Protein AF-A0A2G9MQF1-F1 (afdb_monomer_lite)

Sequence (50 aa):
GQYALKDLPKILVDDPMIQLLNAKDGDVIKIERNSLTAGKTIFYRRVVNA

pLDDT: mean 89.94, std 10.76, range [47.56, 97.0]

Radius of gyration: 12.29 Å; chains: 1; bounding box: 29×17×31 Å

Foldseek 3Di:
DDPDLVNAAADECPPPVNVVVVPDQQDKDWDWDQDPPPRIDIGIYGYHYD

Secondary structure (DSSP, 8-state):
----GGGSPEEETTSHHHHHTT--TT-EEEEEEEETTTEEEEEEEEEE--

Structure (mmCIF, N/CA/C/O backbone):
data_AF-A0A2G9MQF1-F1
#
_entry.id   AF-A0A2G9MQF1-F1
#
loop_
_atom_site.group_PDB
_atom_site.id
_atom_site.type_symbol
_atom_site.label_atom_id
_atom_site.label_alt_id
_atom_site.label_comp_id
_atom_site.label_asym_id
_atom_site.label_entity_id
_atom_site.label_seq_id
_atom_site.pdbx_PDB_ins_code
_atom_site.Cartn_x
_atom_site.Cartn_y
_atom_site.Cartn_z
_atom_site.occupancy
_atom_site.B_iso_or_equiv
_atom_site.auth_seq_id
_atom_site.auth_comp_id
_atom_site.auth_asym_id
_atom_site.auth_atom_id
_atom_site.pdbx_PDB_model_num
ATOM 1 N N . GLY A 1 1 ? -17.561 4.432 -10.439 1.00 47.56 1 GLY A N 1
ATOM 2 C CA . GLY A 1 1 ? -16.520 5.427 -10.757 1.00 47.56 1 GLY A CA 1
ATOM 3 C C . GLY A 1 1 ? -15.195 4.709 -10.776 1.00 47.56 1 GLY A C 1
ATOM 4 O O . GLY A 1 1 ? -14.914 3.992 -9.827 1.00 47.56 1 GLY A O 1
ATOM 5 N N . GLN A 1 2 ? -14.467 4.769 -11.886 1.00 49.91 2 GLN A N 1
ATOM 6 C CA . GLN A 1 2 ? -13.314 3.905 -12.144 1.00 49.91 2 GLN A CA 1
ATOM 7 C C . GLN A 1 2 ? -12.068 4.480 -11.455 1.00 49.91 2 GLN A C 1
ATOM 9 O O . GLN A 1 2 ? -11.330 5.243 -12.066 1.00 49.91 2 GLN A O 1
ATOM 14 N N . TYR A 1 3 ? -11.858 4.166 -10.177 1.00 60.25 3 TYR A N 1
ATOM 15 C CA . TYR A 1 3 ? -10.576 4.440 -9.525 1.00 60.25 3 TYR A CA 1
ATOM 16 C C . TYR A 1 3 ? -9.590 3.379 -10.001 1.00 60.25 3 TYR A C 1
ATOM 18 O O . TYR A 1 3 ? -9.735 2.197 -9.683 1.00 60.25 3 TYR A O 1
ATOM 26 N N . ALA A 1 4 ? -8.644 3.780 -10.842 1.00 78.38 4 ALA A N 1
ATOM 27 C CA . ALA A 1 4 ? -7.659 2.870 -11.392 1.00 78.38 4 ALA A CA 1
ATOM 28 C C . ALA A 1 4 ? -6.500 2.711 -10.397 1.00 78.38 4 ALA A C 1
ATOM 30 O O . ALA A 1 4 ? -6.196 3.620 -9.632 1.00 78.38 4 ALA A O 1
ATOM 31 N N . LEU A 1 5 ? -5.794 1.576 -10.427 1.00 79.56 5 LEU A N 1
ATOM 32 C CA . LEU A 1 5 ? -4.630 1.308 -9.558 1.00 79.56 5 LEU A CA 1
ATOM 33 C C . LEU A 1 5 ? -3.580 2.436 -9.571 1.00 79.56 5 LEU A C 1
ATOM 35 O O . LEU A 1 5 ? -2.877 2.645 -8.588 1.00 79.56 5 LEU A O 1
ATOM 39 N N . LYS A 1 6 ? -3.484 3.170 -10.684 1.00 83.25 6 LYS A N 1
ATOM 40 C CA . LYS A 1 6 ? -2.613 4.342 -10.860 1.00 83.25 6 LYS A CA 1
ATOM 41 C C . LYS A 1 6 ? -2.977 5.538 -9.966 1.00 83.25 6 LYS A C 1
ATOM 43 O O . LYS A 1 6 ? -2.105 6.362 -9.712 1.00 83.25 6 LYS A O 1
ATOM 48 N N . ASP A 1 7 ? -4.228 5.618 -9.518 1.00 89.38 7 ASP A N 1
ATOM 49 C CA . ASP A 1 7 ? -4.760 6.712 -8.701 1.00 89.38 7 ASP A CA 1
ATOM 50 C C . ASP A 1 7 ? -4.542 6.454 -7.200 1.00 89.38 7 ASP A C 1
ATOM 52 O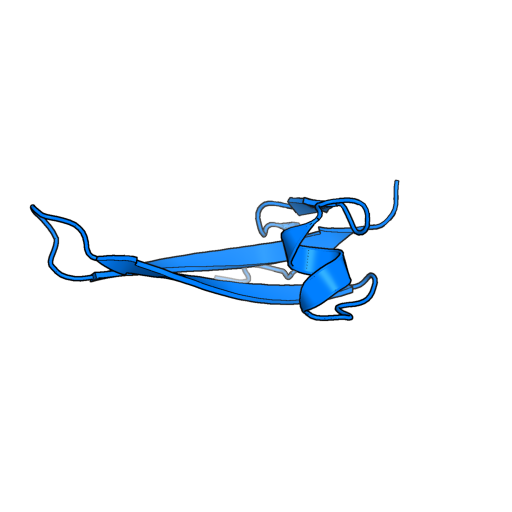 O . ASP A 1 7 ? -4.759 7.341 -6.374 1.00 89.38 7 ASP A O 1
ATOM 56 N N . LEU A 1 8 ? -4.100 5.244 -6.826 1.00 92.94 8 LEU A N 1
ATOM 57 C CA . LEU A 1 8 ? -3.749 4.938 -5.445 1.00 92.94 8 LEU A CA 1
ATOM 58 C C . LEU A 1 8 ? -2.479 5.693 -5.024 1.00 92.94 8 LEU A C 1
ATOM 60 O O . LEU A 1 8 ? -1.525 5.789 -5.806 1.00 92.94 8 LEU A O 1
ATOM 64 N N . PRO A 1 9 ? -2.410 6.160 -3.763 1.00 94.62 9 PRO A N 1
ATOM 65 C CA . PRO A 1 9 ? -1.172 6.661 -3.189 1.00 94.62 9 PRO A CA 1
ATOM 66 C C . PRO A 1 9 ? -0.050 5.632 -3.339 1.00 94.62 9 PRO A C 1
ATOM 68 O O . PRO A 1 9 ? -0.260 4.429 -3.174 1.00 94.62 9 PRO A O 1
ATOM 71 N N . LYS A 1 10 ? 1.149 6.112 -3.655 1.00 95.00 10 LYS A N 1
ATOM 72 C CA . LYS A 1 10 ? 2.302 5.263 -3.954 1.00 95.00 10 LYS A CA 1
ATOM 73 C C . LYS A 1 10 ? 3.157 5.035 -2.706 1.00 95.00 10 LYS A C 1
ATOM 75 O O . LYS A 1 10 ? 3.188 5.879 -1.810 1.00 95.00 10 LYS A O 1
ATOM 80 N N . ILE A 1 11 ? 3.848 3.904 -2.657 1.00 95.62 11 ILE A N 1
ATOM 81 C CA . ILE A 1 11 ? 4.89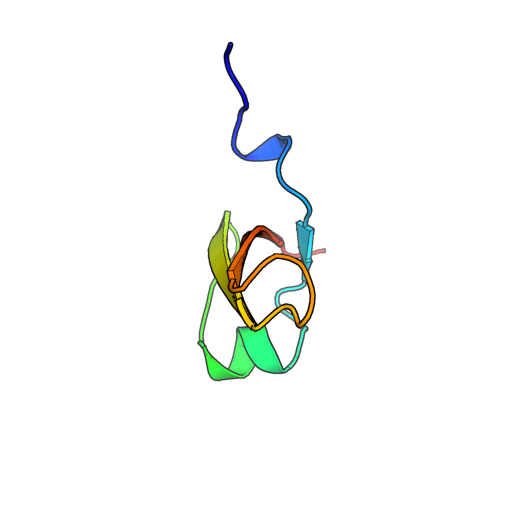8 3.598 -1.679 1.00 95.62 11 ILE A CA 1
ATOM 82 C C . ILE A 1 11 ? 6.087 2.983 -2.416 1.00 95.62 11 ILE A C 1
ATOM 84 O O . ILE A 1 11 ? 5.884 2.229 -3.363 1.00 95.62 11 ILE A O 1
ATOM 88 N N . LEU A 1 12 ? 7.309 3.350 -2.038 1.00 96.62 12 LEU A N 1
ATOM 89 C CA . LEU A 1 12 ? 8.508 2.865 -2.720 1.00 96.62 12 LEU A CA 1
ATOM 90 C C . LEU A 1 12 ? 8.819 1.427 -2.312 1.00 96.62 12 LEU A C 1
ATOM 92 O O . LEU A 1 12 ? 8.606 1.051 -1.160 1.00 96.62 12 LEU A O 1
ATOM 96 N N . VAL A 1 13 ? 9.364 0.649 -3.247 1.00 96.50 13 VAL A N 1
ATOM 97 C CA . VAL A 1 13 ? 9.893 -0.696 -2.965 1.00 96.50 13 VAL A CA 1
ATOM 98 C C . VAL A 1 13 ? 11.014 -0.676 -1.912 1.00 96.50 13 VAL A C 1
ATOM 100 O O . VAL A 1 13 ? 11.169 -1.633 -1.160 1.00 96.50 13 VAL A O 1
ATOM 103 N N . ASP A 1 14 ? 11.727 0.448 -1.800 1.00 95.44 14 ASP A N 1
ATOM 104 C CA . ASP A 1 14 ? 12.803 0.660 -0.825 1.00 95.44 14 ASP A CA 1
ATOM 105 C C . ASP A 1 14 ? 12.311 1.033 0.582 1.00 95.44 14 ASP A C 1
ATOM 107 O O . ASP A 1 14 ? 13.119 1.175 1.501 1.00 95.44 14 ASP A O 1
ATOM 111 N N . ASP A 1 15 ? 10.999 1.205 0.787 1.00 95.56 15 ASP A N 1
ATOM 112 C CA . ASP A 1 15 ? 10.459 1.385 2.135 1.00 95.56 15 ASP A CA 1
ATOM 113 C C . ASP A 1 15 ? 10.755 0.121 2.974 1.00 95.56 15 ASP A C 1
ATOM 115 O O . ASP A 1 15 ? 10.411 -0.988 2.548 1.00 95.56 15 ASP A O 1
ATOM 119 N N . PRO A 1 16 ? 11.361 0.240 4.174 1.00 96.44 16 PRO A N 1
ATOM 120 C CA . PRO A 1 16 ? 11.756 -0.922 4.971 1.00 96.44 16 PRO A CA 1
ATOM 121 C C . PRO A 1 16 ? 10.606 -1.891 5.268 1.00 96.44 16 PRO A C 1
ATOM 123 O O . PRO A 1 16 ? 10.815 -3.102 5.348 1.00 96.44 16 PRO A O 1
ATOM 126 N N . MET A 1 17 ? 9.377 -1.382 5.411 1.00 95.38 17 MET A N 1
ATOM 127 C CA . MET A 1 17 ? 8.209 -2.225 5.649 1.00 95.38 17 MET A CA 1
ATOM 128 C C . MET A 1 17 ? 7.829 -3.020 4.397 1.00 95.38 17 MET A C 1
ATOM 130 O O . MET A 1 17 ? 7.394 -4.164 4.502 1.00 95.38 17 MET A O 1
ATOM 134 N N . ILE A 1 18 ? 8.009 -2.441 3.210 1.00 96.25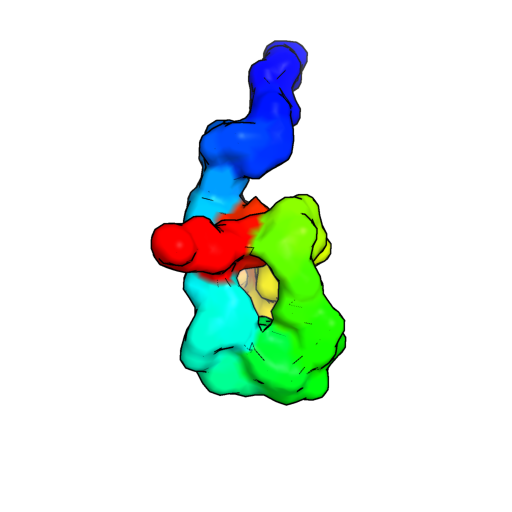 18 ILE A N 1
ATOM 135 C CA . ILE A 1 18 ? 7.767 -3.120 1.934 1.00 96.25 18 ILE A CA 1
ATOM 136 C C . ILE A 1 18 ? 8.786 -4.235 1.704 1.00 96.25 18 ILE A C 1
ATOM 138 O O . ILE A 1 18 ? 8.395 -5.345 1.337 1.00 96.25 18 ILE A O 1
ATOM 142 N N . GLN A 1 19 ? 10.058 -3.971 2.007 1.00 95.75 19 GLN A N 1
ATOM 143 C CA . GLN A 1 19 ? 11.117 -4.978 1.940 1.00 95.75 19 GLN A CA 1
ATOM 144 C C . GLN A 1 19 ? 10.854 -6.139 2.903 1.00 95.75 19 GLN A C 1
ATOM 146 O O . GLN A 1 19 ? 10.936 -7.297 2.503 1.00 95.75 19 GLN A O 1
ATOM 151 N N . LEU A 1 20 ? 10.455 -5.847 4.148 1.00 97.00 20 LEU A N 1
ATOM 152 C CA . LEU A 1 20 ? 10.102 -6.872 5.137 1.00 97.00 20 LEU A CA 1
ATOM 153 C C . LEU A 1 20 ? 8.940 -7.763 4.665 1.00 97.00 20 LEU A C 1
ATOM 155 O O . LEU A 1 20 ? 8.921 -8.963 4.935 1.00 97.00 20 LEU A O 1
ATOM 159 N N . LEU A 1 21 ? 7.977 -7.176 3.953 1.00 95.19 21 LEU A N 1
ATOM 160 C CA . LEU A 1 21 ? 6.837 -7.884 3.372 1.00 95.19 21 LEU A CA 1
ATOM 161 C C . LEU A 1 21 ? 7.173 -8.605 2.055 1.00 95.19 21 LEU A C 1
ATOM 163 O O . LEU A 1 21 ? 6.328 -9.343 1.552 1.00 95.19 21 LEU A O 1
ATOM 167 N N . ASN A 1 22 ? 8.377 -8.416 1.502 1.00 95.50 22 ASN A N 1
ATOM 168 C CA . ASN A 1 22 ? 8.787 -8.888 0.175 1.00 95.50 22 ASN A CA 1
ATOM 169 C C . ASN A 1 22 ? 7.808 -8.492 -0.948 1.00 95.50 22 ASN A C 1
ATOM 171 O O . ASN A 1 22 ? 7.624 -9.246 -1.910 1.00 95.50 22 ASN A O 1
ATOM 175 N N . ALA A 1 23 ? 7.160 -7.328 -0.824 1.00 95.94 23 ALA A N 1
ATOM 176 C CA . ALA A 1 23 ? 6.229 -6.853 -1.844 1.00 95.94 23 ALA A CA 1
ATOM 177 C C . ALA A 1 23 ? 6.989 -6.284 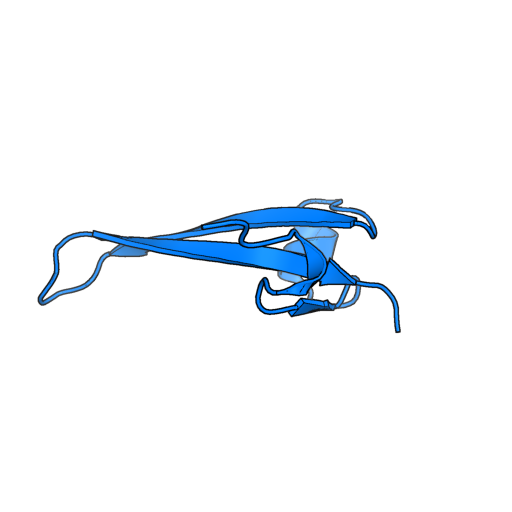-3.053 1.00 95.94 23 ALA A C 1
ATOM 179 O O . ALA A 1 23 ? 8.090 -5.744 -2.925 1.00 95.94 23 ALA A O 1
ATOM 180 N N . LYS A 1 24 ? 6.402 -6.423 -4.240 1.00 95.62 24 LYS A N 1
ATOM 181 C CA . LYS A 1 24 ? 7.017 -6.096 -5.531 1.00 95.62 24 LYS A CA 1
ATOM 182 C C . LYS A 1 24 ? 6.336 -4.903 -6.184 1.00 95.62 24 LYS A C 1
ATOM 184 O O . LYS A 1 24 ? 5.234 -4.510 -5.811 1.00 95.62 24 LYS A O 1
ATOM 189 N N . ASP A 1 25 ? 6.999 -4.335 -7.189 1.00 95.25 25 ASP A N 1
ATOM 190 C CA . ASP A 1 25 ? 6.414 -3.287 -8.025 1.00 95.25 25 ASP A CA 1
ATOM 191 C C . ASP A 1 25 ? 5.033 -3.704 -8.558 1.00 95.25 25 ASP A C 1
ATOM 193 O O . ASP A 1 25 ? 4.852 -4.811 -9.066 1.00 95.25 25 ASP A O 1
ATOM 197 N N . GLY A 1 26 ? 4.053 -2.814 -8.405 1.00 92.69 26 GLY A N 1
ATOM 198 C CA . GLY A 1 26 ? 2.663 -3.052 -8.788 1.00 92.69 26 GLY A CA 1
ATOM 199 C C . GLY A 1 26 ? 1.776 -3.663 -7.700 1.00 92.69 26 GLY A C 1
ATOM 200 O O . GLY A 1 26 ? 0.553 -3.544 -7.817 1.00 92.69 26 GLY A O 1
ATOM 201 N N . ASP A 1 27 ? 2.341 -4.233 -6.631 1.00 95.56 27 ASP A N 1
ATOM 202 C CA . ASP A 1 27 ? 1.548 -4.782 -5.528 1.00 95.56 27 ASP A CA 1
ATOM 203 C C . ASP A 1 27 ? 0.738 -3.691 -4.818 1.00 95.56 27 ASP A C 1
ATOM 205 O O . ASP A 1 27 ? 1.108 -2.515 -4.783 1.00 95.56 27 ASP A O 1
ATOM 209 N N . VAL A 1 28 ? -0.385 -4.082 -4.213 1.00 95.19 28 VAL A N 1
ATOM 210 C CA . VAL A 1 28 ? -1.194 -3.185 -3.382 1.00 95.19 28 VAL A CA 1
ATOM 211 C C . VAL A 1 28 ? -1.152 -3.656 -1.943 1.00 95.19 28 VAL A C 1
ATOM 213 O O . VAL A 1 28 ? -1.602 -4.753 -1.617 1.00 95.19 28 VAL A O 1
ATOM 216 N N . ILE A 1 29 ? -0.666 -2.788 -1.064 1.00 95.19 29 ILE A N 1
ATOM 217 C CA . ILE A 1 29 ? -0.635 -3.048 0.369 1.00 95.19 29 ILE A CA 1
ATOM 218 C C . ILE A 1 29 ? -1.857 -2.449 1.060 1.00 95.19 29 ILE A C 1
ATOM 220 O O . ILE A 1 29 ? -2.292 -1.334 0.755 1.00 95.19 29 ILE A O 1
ATOM 224 N N . LYS A 1 30 ? -2.389 -3.189 2.034 1.00 95.12 30 LYS A N 1
ATOM 225 C CA . LYS A 1 30 ? -3.439 -2.732 2.945 1.00 95.12 30 LYS A CA 1
ATOM 226 C C . LYS A 1 30 ? -2.805 -2.333 4.271 1.00 95.12 30 LYS A C 1
ATOM 228 O O . LYS A 1 30 ? -2.121 -3.132 4.902 1.00 95.12 30 LYS A O 1
ATOM 233 N N . ILE A 1 31 ? -3.065 -1.109 4.709 1.00 93.06 31 ILE A N 1
ATOM 234 C CA . ILE A 1 31 ? -2.607 -0.588 5.994 1.00 93.06 31 ILE A CA 1
ATOM 235 C C . ILE A 1 31 ? -3.830 -0.429 6.884 1.00 93.06 31 ILE A C 1
ATOM 237 O O . ILE A 1 31 ? -4.695 0.405 6.616 1.00 93.06 31 ILE A O 1
ATOM 241 N N . GLU A 1 32 ? -3.886 -1.213 7.954 1.00 93.62 32 GLU A N 1
ATOM 242 C CA . GLU A 1 32 ? -4.904 -1.085 8.991 1.00 93.62 32 GLU A CA 1
ATOM 243 C C . GLU A 1 32 ? -4.299 -0.392 10.209 1.00 93.62 32 GLU A C 1
ATOM 245 O O . GLU A 1 32 ? -3.286 -0.835 10.748 1.00 93.62 32 GLU A O 1
ATOM 250 N N . ARG A 1 33 ? -4.909 0.710 10.646 1.00 92.69 33 ARG A N 1
ATOM 251 C CA . ARG A 1 33 ? -4.505 1.429 11.859 1.00 92.69 33 ARG A CA 1
ATOM 252 C C . ARG A 1 33 ? -5.705 1.587 12.769 1.00 92.69 33 ARG A C 1
ATOM 254 O O . ARG A 1 33 ? -6.783 1.960 12.309 1.00 92.69 33 ARG A O 1
ATOM 261 N N . ASN A 1 34 ? -5.510 1.336 14.057 1.00 92.38 34 ASN A N 1
ATOM 262 C CA . ASN A 1 34 ? -6.512 1.692 15.051 1.00 92.38 34 ASN A CA 1
ATOM 263 C C . ASN A 1 34 ? -6.519 3.218 15.183 1.00 92.38 34 ASN A C 1
ATOM 265 O O . ASN A 1 34 ? -5.477 3.833 15.408 1.00 92.38 34 ASN A O 1
ATOM 269 N N . SER A 1 35 ? -7.685 3.822 14.983 1.00 87.19 35 SER A N 1
ATOM 270 C CA . SER A 1 35 ? -7.908 5.253 15.149 1.00 87.19 35 SER A CA 1
ATOM 271 C C . SER A 1 35 ? -8.692 5.467 16.432 1.00 87.19 35 SER A C 1
ATOM 273 O O . SER A 1 35 ? -9.728 4.840 16.634 1.00 87.19 35 SER A O 1
ATOM 275 N N . LEU A 1 36 ? -8.226 6.379 17.283 1.00 81.56 36 LEU A N 1
ATOM 276 C CA . LEU A 1 36 ? -8.902 6.690 18.544 1.00 81.56 36 LEU A CA 1
ATOM 277 C C . LEU A 1 36 ? -10.303 7.285 18.334 1.00 81.56 36 LEU A C 1
ATOM 279 O O . LEU A 1 36 ? -11.147 7.171 19.213 1.00 81.56 36 LEU A O 1
ATOM 283 N N . THR A 1 37 ? -10.560 7.900 17.176 1.00 88.31 37 THR A N 1
ATOM 284 C CA . THR A 1 37 ? -11.838 8.560 16.865 1.00 88.31 37 THR A CA 1
ATOM 285 C C . THR A 1 37 ? -12.713 7.751 15.915 1.00 88.31 37 THR A C 1
ATOM 287 O O . THR A 1 37 ? -13.930 7.740 16.060 1.00 88.31 37 THR A O 1
ATOM 290 N N . ALA A 1 38 ? -12.109 7.061 14.946 1.00 81.50 38 ALA A N 1
ATOM 291 C CA . ALA A 1 38 ? -12.829 6.309 13.916 1.00 81.50 38 ALA A CA 1
ATOM 292 C C . ALA A 1 38 ? -12.837 4.788 14.167 1.00 81.50 38 ALA A C 1
ATOM 294 O O . ALA A 1 38 ? -13.309 4.023 13.328 1.00 81.50 38 ALA A O 1
ATOM 295 N N . GLY A 1 39 ? -12.269 4.328 15.286 1.00 86.19 39 GLY A N 1
ATOM 296 C CA . GLY A 1 39 ? -12.084 2.915 15.611 1.00 86.19 39 GLY A CA 1
ATOM 297 C C . GLY A 1 39 ? -10.963 2.281 14.788 1.00 86.19 39 GLY A C 1
ATOM 298 O O . GLY A 1 39 ? -9.876 2.018 15.300 1.00 86.19 39 GLY A O 1
ATOM 299 N N . LYS A 1 40 ?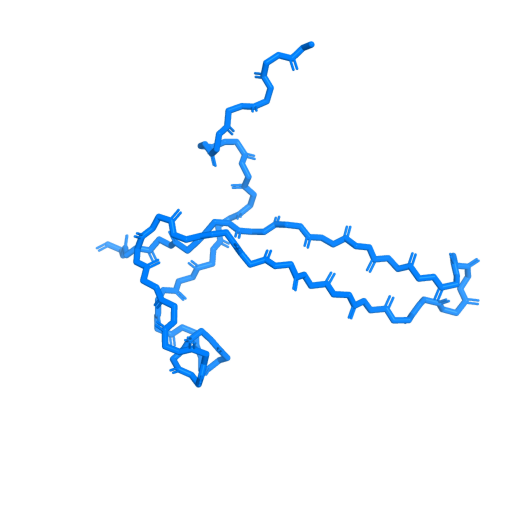 -11.194 2.067 13.489 1.00 90.19 40 LYS A N 1
ATOM 300 C CA . LYS A 1 40 ? -10.227 1.439 12.580 1.00 90.19 40 LYS A CA 1
ATOM 301 C C . LYS A 1 40 ? -10.231 2.137 11.226 1.00 90.19 40 LYS A C 1
ATOM 303 O O . LYS A 1 40 ? -11.281 2.355 10.631 1.00 90.19 40 LYS A O 1
ATOM 308 N N . THR A 1 41 ? -9.052 2.479 10.724 1.00 91.75 41 THR A N 1
ATOM 309 C CA . THR A 1 41 ? -8.884 3.124 9.420 1.00 91.75 41 THR A CA 1
ATOM 310 C C . THR A 1 41 ? -8.089 2.218 8.493 1.00 91.75 41 THR A C 1
ATOM 312 O O . THR A 1 41 ? -7.053 1.674 8.880 1.00 91.75 41 THR A O 1
ATOM 315 N N . ILE A 1 42 ? -8.598 2.055 7.272 1.00 92.81 42 ILE A N 1
ATOM 316 C CA . ILE A 1 42 ? -8.013 1.217 6.227 1.00 92.81 42 ILE A CA 1
ATOM 317 C C . ILE A 1 42 ? -7.500 2.126 5.113 1.00 92.81 42 ILE A C 1
ATOM 319 O O . ILE A 1 42 ? -8.251 2.942 4.581 1.00 92.81 42 ILE A O 1
ATOM 323 N N . PHE A 1 43 ? -6.235 1.956 4.740 1.00 93.12 43 PHE A N 1
ATOM 324 C CA . PHE A 1 43 ? -5.627 2.614 3.588 1.00 93.12 43 PHE A CA 1
ATOM 325 C C . PHE A 1 43 ? -5.091 1.579 2.605 1.00 93.12 43 PHE A C 1
ATOM 327 O O . PHE A 1 43 ? -4.618 0.520 3.013 1.00 93.12 43 PHE A O 1
ATOM 334 N N . TYR A 1 44 ? -5.102 1.929 1.321 1.00 94.88 44 TYR A N 1
ATOM 335 C CA . TYR A 1 44 ? -4.494 1.141 0.255 1.00 94.88 44 TYR A CA 1
ATOM 336 C C . TYR A 1 44 ? -3.415 1.965 -0.436 1.00 94.88 44 TYR A C 1
ATOM 338 O O . TYR A 1 44 ? -3.628 3.148 -0.716 1.00 94.88 44 TYR A O 1
ATOM 346 N N . ARG A 1 45 ? -2.256 1.355 -0.690 1.00 95.12 45 ARG A N 1
ATOM 347 C CA . ARG A 1 45 ? -1.153 1.990 -1.420 1.00 95.12 45 ARG A CA 1
ATOM 348 C C . ARG A 1 45 ? -0.580 1.039 -2.453 1.00 95.12 45 ARG A C 1
ATOM 350 O O . ARG A 1 45 ? -0.485 -0.152 -2.178 1.00 95.12 45 ARG A O 1
ATOM 357 N N . ARG A 1 46 ? -0.181 1.568 -3.607 1.00 95.50 46 ARG A N 1
ATOM 358 C CA . ARG A 1 46 ? 0.485 0.795 -4.659 1.00 95.50 46 ARG A CA 1
ATOM 359 C C . ARG A 1 46 ? 1.998 0.887 -4.499 1.00 95.50 46 ARG A C 1
ATOM 361 O O . ARG A 1 46 ? 2.531 1.995 -4.424 1.00 95.50 46 ARG A O 1
ATOM 368 N N . VAL A 1 47 ? 2.673 -0.253 -4.473 1.00 96.31 47 VAL A N 1
ATOM 369 C CA . VAL A 1 47 ? 4.131 -0.338 -4.498 1.00 96.31 47 VAL A CA 1
ATOM 370 C C . VAL A 1 47 ? 4.615 0.105 -5.872 1.00 96.31 47 VAL A C 1
ATOM 372 O O . VAL A 1 47 ? 4.068 -0.315 -6.895 1.00 96.31 47 VAL A O 1
ATOM 375 N N . VAL A 1 48 ? 5.594 1.001 -5.893 1.00 95.62 48 VAL A N 1
ATOM 376 C CA . VAL A 1 48 ? 6.239 1.470 -7.116 1.00 95.62 48 VAL A CA 1
ATOM 377 C C . VAL A 1 48 ? 7.753 1.392 -6.979 1.00 95.62 48 VAL A C 1
ATOM 379 O O . VAL A 1 48 ? 8.298 1.702 -5.917 1.00 95.62 48 VAL A O 1
ATOM 382 N N . ASN A 1 49 ? 8.426 1.008 -8.055 1.00 93.62 49 ASN A N 1
ATOM 383 C CA . ASN A 1 49 ? 9.850 1.264 -8.220 1.0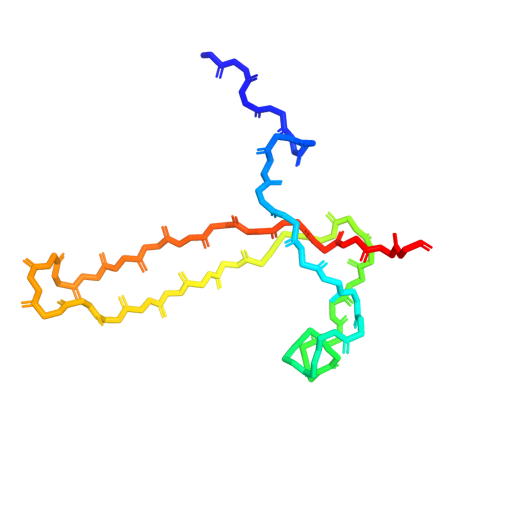0 93.62 49 ASN A CA 1
ATOM 384 C C . ASN A 1 49 ? 10.062 2.669 -8.817 1.00 93.62 49 ASN A C 1
ATOM 386 O O . ASN A 1 49 ? 9.211 3.145 -9.576 1.00 93.62 49 ASN A O 1
ATOM 390 N N . ALA A 1 50 ? 11.137 3.346 -8.411 1.00 78.81 50 ALA A N 1
ATOM 391 C CA . ALA A 1 50 ? 11.476 4.690 -8.883 1.00 78.81 50 ALA A CA 1
ATOM 392 C C . ALA A 1 50 ? 12.098 4.665 -10.286 1.00 78.81 50 ALA A C 1
ATOM 394 O O . ALA A 1 50 ? 12.810 3.685 -10.604 1.00 78.81 50 ALA A O 1
#